Protein 6MJK (pdb70)

Solvent-accessible surface area: 9741 Å² total; per-residue (Å²): 145,69,100,12,61,82,159,135,40,125,47,134,107,73,34,156,67,6,80,96,20,90,100,8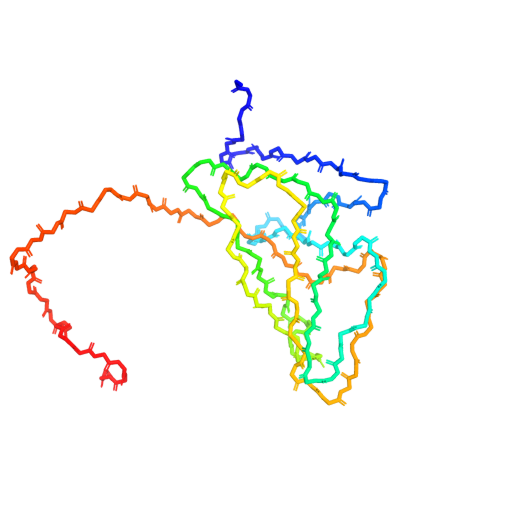2,65,142,178,23,79,1,50,13,0,6,0,0,68,107,44,85,0,61,34,156,24,135,21,109,0,103,0,6,0,10,2,17,2,4,116,29,34,38,0,93,5,4,46,72,88,31,32,38,130,171,57,115,6,57,22,7,95,8,104,14,78,17,113,90,121,26,44,0,27,0,42,0,61,2,76,11,110,146,95,27,78,5,52,112,30,59,109,3,0,46,0,25,43,48,136,63,82,140,97,144,159,120,165,76,162,86,145,124,173,83,190,162,48,114,29,38,220,80,72,160

B-factor: mean 20.75, std 13.19, range [7.39, 130.41]

CATH classification: 2.70.40.10

Foldseek 3Di:
DDADDPVGWDKDQQDPQADDFDAPDPPRQWTFAFASAKDKAAAQGKDKGWRSMFIQQGPQWWKFWFFDPVCCVPFVKGWPDGTGGNPDGDTDITMIGGNHNHMDIGHRGDRGTTIGTGGDDDDDDDDDDDDDADPCHPPDDPRD

Nearest PDB structures (foldseek):
  6mjk-assembly1_A  TM=1.007E+00  e=1.407E-27  Naegleria fowleri
  5vjy-assembly2_B  TM=9.980E-01  e=3.872E-24  Naegleria fowleri
  3ehw-assembly1_B  TM=9.938E-01  e=3.826E-19  Homo sapiens
  6ljj-assembly1_A  TM=9.956E-01  e=1.196E-18  Sus scrofa
  3f4f-assembly1_C  TM=9.929E-01  e=7.562E-18  Saccharomyces cerevisiae

Organism: Naegleria fowleri (NCBI:txid5763)

Radius of gyration: 18.37 Å; Cα contacts (8 Å, |Δi|>4): 321; chains: 1; bounding box: 54×31×48 Å

InterPro domains:
  IPR008181 Deoxyuridine triphosphate nucleotidohydrolase [PTHR11241] (6-144)
  IPR008181 Deoxyuridine triphosphate nucleotidohydrolase [TIGR00576] (7-143)
  IPR029054 dUTPase-like [PF00692] (17-143)
  IPR033704 dUTPase, trimeric [cd07557] (27-115)
  IPR036157 dUTPase-like superfamily [G3DSA:2.70.40.10] (1-147)
  IPR036157 dUTPase-like superfamily [SSF51283] (6-144)

Sequence (144 aa):
HHMMSTPQQLMRVKKLSEFAILPVRSSQFAAGFDLASAYDYVVPARGKCLVKTDLAVVAVPHGYYGRVAPRSSGLAVVKNFIDVGAGVVDSDYRGNLGVLLFNHGDDEDFKIARGDRIAQFVIEEQIALPDIVEVDDDLDEETERGAGGFGST

Secondary structure (DSSP, 8-state):
-----SS--EEEE-STT----EESSTT-SEEEEE-SS-EEE-TT-EEEEE--EEEEPPTTEEEEEE--HHHHHHH-EEEE--EE-TT--S--EEEEEE-SSS-EEE-TT-EEEEEEEEE---PPP---S-----SSTT--SS--

Structure (mmCIF, N/CA/C/O backbone):
data_6MJK
#
_entry.id   6MJK
#
_cell.length_a   74.230
_cell.length_b   74.230
_cell.length_c   74.230
_cell.angle_alpha   90.00
_cell.angle_beta   90.00
_cell.angle_gamma   90.00
#
_symmetry.space_group_name_H-M   'P 21 3'
#
loop_
_entity.id
_entity.type
_entity.pdbx_description
1 polymer 'dUTP pyrophosphatase'
2 non-polymer 'MAGNESIUM ION'
3 non-polymer "2'-DEOXYURIDINE"
4 non-polymer PYROPHOSPHATE
5 water water
#
loop_
_atom_site.group_PDB
_atom_site.id
_atom_site.type_symbol
_atom_site.label_atom_id
_atom_site.label_alt_id
_atom_site.label_comp_id
_atom_site.label_asym_id
_atom_site.label_entity_id
_atom_site.label_seq_id
_atom_site.pdbx_PDB_ins_code
_atom_site.Cartn_x
_atom_site.Cartn_y
_atom_site.Cartn_z
_atom_site.occupancy
_atom_site.B_iso_or_equiv
_atom_site.auth_seq_id
_atom_site.auth_comp_id
_atom_site.auth_asym_id
_atom_site.auth_atom_id
_atom_site.pdbx_PDB_model_num
ATOM 1 N N . HIS A 1 7 ? -19.273 18.503 11.150 1.00 43.65 -1 HIS A N 1
ATOM 2 C CA . HIS A 1 7 ? -20.027 19.746 11.279 1.00 42.40 -1 HIS A CA 1
ATOM 3 C C . HIS A 1 7 ? -19.554 20.798 10.274 1.00 39.97 -1 HIS A C 1
ATOM 4 O O . HIS A 1 7 ? -20.352 21.333 9.505 1.00 40.63 -1 HIS A O 1
ATOM 6 N N . HIS A 1 8 ? -18.255 21.097 10.287 1.00 36.98 0 HIS A N 1
ATOM 7 C CA . HIS A 1 8 ? -17.690 22.056 9.344 1.00 33.56 0 HIS A CA 1
ATOM 8 C C . HIS A 1 8 ? -17.711 21.465 7.939 1.00 29.32 0 HIS A C 1
ATOM 9 O O . HIS A 1 8 ? -17.072 20.439 7.682 1.00 30.77 0 HIS A O 1
ATOM 11 N N . MET A 1 9 ? -18.438 22.114 7.031 1.00 23.39 1 MET A N 1
ATOM 12 C CA A MET A 1 9 ? -18.632 21.631 5.669 0.53 21.05 1 MET A CA 1
ATOM 13 C CA B MET A 1 9 ? -18.596 21.622 5.671 0.47 21.97 1 MET A CA 1
ATOM 14 C C . MET A 1 9 ? -18.254 22.719 4.676 1.00 18.78 1 MET A C 1
ATOM 15 O O . MET A 1 9 ? -18.397 23.906 4.957 1.00 19.11 1 MET A O 1
ATOM 24 N N . SER A 1 10 ? -17.806 22.306 3.497 1.00 14.08 2 SER A N 1
ATOM 25 C CA . SER A 1 10 ? -17.551 23.264 2.428 1.00 12.67 2 SER A CA 1
ATOM 26 C C . SER A 1 10 ? -18.851 23.928 1.984 1.00 13.52 2 SER A C 1
ATOM 27 O O . SER A 1 10 ? -19.947 23.365 2.117 1.00 14.48 2 SER A O 1
ATOM 30 N N . THR A 1 11 ? -18.721 25.136 1.449 1.00 13.78 3 THR A N 1
ATOM 31 C CA . THR A 1 11 ? -19.822 25.911 0.894 1.00 13.78 3 THR A CA 1
ATOM 32 C C . THR A 1 11 ? -19.414 26.381 -0.489 1.00 13.89 3 THR A C 1
ATOM 33 O O . THR A 1 11 ? -18.254 26.235 -0.885 1.00 13.73 3 THR A O 1
ATOM 37 N N . PRO A 1 12 ? -20.344 26.972 -1.254 1.00 14.84 4 PRO A N 1
ATOM 38 C CA . PRO A 1 12 ? -19.954 27.563 -2.546 1.00 14.46 4 PRO A CA 1
ATOM 39 C C . PRO A 1 12 ? -18.935 28.679 -2.419 1.00 13.28 4 PRO A C 1
ATOM 40 O O . PRO A 1 12 ? -18.253 28.993 -3.404 1.00 14.38 4 PRO A O 1
ATOM 44 N N . GLN A 1 13 ? -18.811 29.294 -1.243 1.00 12.32 5 GLN A N 1
ATOM 45 C CA A GLN A 1 13 ? -17.879 30.393 -1.039 0.57 12.18 5 GLN A CA 1
ATOM 46 C CA B GLN A 1 13 ? -17.876 30.390 -1.052 0.43 12.24 5 GLN A CA 1
ATOM 47 C C . GLN A 1 13 ? -16.529 29.944 -0.506 1.00 11.75 5 GLN A C 1
ATOM 48 O O . GLN A 1 13 ? -15.547 30.670 -0.675 1.00 12.70 5 GLN A O 1
ATOM 59 N N . LEU A 1 14 ? -16.453 28.774 0.132 1.00 11.27 6 LEU A N 1
ATOM 60 C CA . LEU A 1 14 ? -15.216 28.365 0.801 1.00 10.92 6 LEU A CA 1
ATOM 61 C C . LEU A 1 14 ? -15.131 26.844 0.776 1.00 10.73 6 LEU A C 1
ATOM 62 O O . LEU A 1 14 ? -15.935 26.163 1.421 1.00 12.29 6 LEU A O 1
ATOM 67 N N . MET A 1 15 ? -14.153 26.312 0.045 1.00 10.59 7 MET A N 1
ATOM 68 C CA . MET A 1 15 ? -13.980 24.873 -0.121 1.00 10.91 7 MET A CA 1
ATOM 69 C C . MET A 1 15 ? -12.787 24.372 0.684 1.00 10.59 7 MET A C 1
ATOM 70 O O . MET A 1 15 ? -11.675 24.912 0.579 1.00 11.68 7 MET A O 1
ATOM 75 N N . ARG A 1 16 ? -13.025 23.321 1.468 1.00 11.07 8 ARG A N 1
ATOM 76 C CA . ARG A 1 16 ? -12.024 22.734 2.347 1.00 11.33 8 ARG A CA 1
ATOM 77 C C . ARG A 1 16 ? -11.179 21.720 1.586 1.00 10.90 8 ARG A C 1
ATOM 78 O O . ARG A 1 16 ? -11.714 20.869 0.862 1.00 10.81 8 ARG A O 1
ATOM 86 N N . VAL A 1 17 ? -9.861 21.808 1.769 1.00 10.97 9 VAL A N 1
ATOM 87 C CA . VAL A 1 17 ? -8.891 20.954 1.093 1.00 11.00 9 VAL A CA 1
ATOM 88 C C . VAL A 1 17 ? -7.869 20.492 2.116 1.00 11.31 9 VAL A C 1
ATOM 89 O O . VAL A 1 17 ? -7.386 21.289 2.929 1.00 13.37 9 VAL A O 1
ATOM 93 N N . LYS A 1 18 ? -7.523 19.208 2.064 1.00 11.15 10 LYS A N 1
ATOM 94 C CA . LYS A 1 18 ? -6.523 18.621 2.951 1.00 11.67 10 LYS A CA 1
ATOM 95 C C . LYS A 1 18 ? -5.345 18.116 2.128 1.00 12.09 10 LYS A C 1
ATOM 96 O O . LYS A 1 18 ? -5.533 17.409 1.132 1.00 13.35 10 LYS A O 1
ATOM 102 N N . LYS A 1 19 ? -4.136 18.478 2.535 1.00 12.44 11 LYS A N 1
ATOM 103 C CA . LYS A 1 19 ? -2.947 17.905 1.918 1.00 13.03 11 LYS A CA 1
ATOM 104 C C . LYS A 1 19 ? -2.669 16.549 2.547 1.00 14.74 11 LYS A C 1
ATOM 105 O O . LYS A 1 19 ? -2.564 16.439 3.773 1.00 15.31 11 LYS A O 1
ATOM 111 N N . LEU A 1 20 ? -2.526 15.523 1.707 1.00 14.39 12 LEU A N 1
ATOM 112 C CA . LEU A 1 20 ? -2.262 14.168 2.179 1.00 15.82 12 LEU A CA 1
ATOM 113 C C . LEU A 1 20 ? -0.776 13.862 2.305 1.00 17.50 12 LEU A C 1
ATOM 114 O O . LEU A 1 20 ? -0.419 12.827 2.879 1.00 20.11 12 LEU A O 1
ATOM 119 N N . SER A 1 21 ? 0.090 14.727 1.783 1.00 17.13 13 SER A N 1
ATOM 120 C CA . SER A 1 21 ? 1.530 14.532 1.870 1.00 18.09 13 SER A CA 1
ATOM 121 C C . SER A 1 21 ? 2.203 15.880 1.680 1.00 20.39 13 SER A C 1
ATOM 122 O O . SER A 1 21 ? 1.561 16.875 1.334 1.00 19.61 13 SER A O 1
ATOM 125 N N . GLU A 1 22 ? 3.521 15.890 1.894 1.00 23.27 14 GLU A N 1
ATOM 126 C CA . GLU A 1 22 ? 4.335 17.074 1.647 1.00 26.45 14 GLU A CA 1
ATOM 127 C C . GLU A 1 22 ? 4.441 17.424 0.168 1.00 25.75 14 GLU A C 1
ATOM 128 O O . GLU A 1 22 ? 4.931 18.509 -0.158 1.00 27.22 14 GLU A O 1
ATOM 134 N N . PHE A 1 23 ? 4.006 16.543 -0.729 1.00 23.51 15 PHE A N 1
ATOM 135 C CA . PHE A 1 23 ? 4.139 16.780 -2.159 1.00 22.78 15 PHE A CA 1
ATOM 136 C C . PHE A 1 23 ? 2.919 17.449 -2.772 1.00 21.65 15 PHE A C 1
ATOM 137 O O . PHE A 1 23 ? 2.985 17.881 -3.928 1.00 23.19 15 PHE A O 1
ATOM 145 N N . ALA A 1 24 ? 1.822 17.557 -2.030 1.00 19.39 16 ALA A N 1
ATOM 146 C CA . ALA A 1 24 ? 0.608 18.152 -2.567 1.00 18.19 16 ALA A CA 1
ATOM 147 C C . ALA A 1 24 ? 0.749 19.666 -2.679 1.00 18.59 16 ALA A C 1
ATOM 148 O O . ALA A 1 24 ? 1.386 20.316 -1.841 1.00 20.17 16 ALA A O 1
ATOM 150 N N . ILE A 1 25 ? 0.136 20.223 -3.720 1.00 16.44 17 ILE A N 1
ATOM 151 C CA . ILE A 1 25 ? 0.093 21.659 -3.969 1.00 16.50 17 ILE A CA 1
ATOM 152 C C . ILE A 1 25 ? -1.369 22.082 -3.954 1.00 14.47 17 ILE A C 1
ATOM 153 O O . ILE A 1 25 ? -2.205 21.462 -4.621 1.00 15.05 17 ILE A O 1
ATOM 158 N N . LEU A 1 26 ? -1.685 23.124 -3.191 1.00 13.75 18 LEU A N 1
ATOM 159 C CA . LEU A 1 26 ? -3.082 23.513 -3.061 1.00 14.12 18 LEU A CA 1
ATOM 160 C C . LEU A 1 26 ? -3.640 23.925 -4.422 1.00 13.58 18 LEU A C 1
ATOM 161 O O . LEU A 1 26 ? -2.933 24.554 -5.223 1.00 15.02 18 LEU A O 1
ATOM 166 N N . PRO A 1 27 ? -4.892 23.576 -4.725 1.00 13.73 19 PRO A N 1
ATOM 167 C CA . PRO A 1 27 ? -5.525 24.077 -5.952 1.00 14.05 19 PRO A CA 1
ATOM 168 C C . PRO A 1 27 ? -5.567 25.597 -5.932 1.00 14.69 19 PRO A C 1
ATOM 169 O O . PRO A 1 27 ? -5.766 26.214 -4.884 1.00 15.87 19 PRO A O 1
ATOM 173 N N . VAL A 1 28 ? -5.391 26.205 -7.103 1.00 15.12 20 VAL A N 1
ATOM 174 C CA . VAL A 1 28 ? -5.388 27.662 -7.193 1.00 15.73 20 VAL A CA 1
ATOM 175 C C . VAL A 1 28 ? -5.911 28.070 -8.559 1.00 14.37 20 VAL A C 1
ATOM 176 O O . VAL A 1 28 ? -5.603 27.436 -9.569 1.00 15.88 20 VAL A O 1
ATOM 180 N N . ARG A 1 29 ? -6.703 29.138 -8.593 1.00 16.57 21 ARG A N 1
ATOM 181 C CA . ARG A 1 29 ? -7.226 29.636 -9.857 1.00 18.19 21 ARG A CA 1
ATOM 182 C C . ARG A 1 29 ? -6.214 30.575 -10.497 1.00 20.00 21 ARG A C 1
ATOM 183 O O . ARG A 1 29 ? -5.638 31.429 -9.819 1.00 22.32 21 ARG A O 1
ATOM 191 N N . SER A 1 30 ? -5.985 30.395 -11.800 1.00 22.32 22 SER A N 1
ATOM 192 C CA . SER A 1 30 ? -4.923 31.106 -12.506 1.00 26.55 22 SER A CA 1
ATOM 193 C C . SER A 1 30 ? -5.331 32.493 -12.982 1.00 27.44 22 SER A C 1
ATOM 194 O O . SER A 1 30 ? -4.455 33.274 -13.379 1.00 30.45 22 SER A O 1
ATOM 197 N N . SER A 1 31 ? -6.623 32.812 -12.978 1.00 25.57 23 SER A N 1
ATOM 198 C CA . SER A 1 31 ? -7.088 34.155 -13.296 1.00 23.47 23 SER A CA 1
ATOM 199 C C . SER A 1 31 ? -8.266 34.503 -12.394 1.00 23.19 23 SER A C 1
ATOM 200 O O . SER A 1 31 ? -8.855 33.643 -11.736 1.00 22.43 23 SER A O 1
ATOM 203 N N . GLN A 1 32 ? -8.626 35.787 -12.393 1.00 23.20 24 GLN A N 1
ATOM 204 C CA . GLN A 1 32 ? -9.608 36.285 -11.434 1.00 24.55 24 GLN A CA 1
ATOM 205 C C . GLN A 1 32 ? -10.947 35.564 -11.561 1.00 23.02 24 GLN A C 1
ATOM 206 O O . GLN A 1 32 ? -11.575 35.223 -10.552 1.00 23.24 24 GLN A O 1
ATOM 212 N N . PHE A 1 33 ? -11.406 35.331 -12.788 1.00 20.35 25 PHE A N 1
ATOM 213 C CA . PHE A 1 33 ? -12.668 34.639 -13.020 1.00 19.63 25 PHE A CA 1
ATOM 214 C C . PHE A 1 33 ? -12.452 33.316 -13.746 1.00 18.22 25 PHE A C 1
ATOM 215 O O . PHE A 1 33 ? -13.293 32.885 -14.536 1.00 21.12 25 PHE A O 1
ATOM 223 N N . ALA A 1 34 ? -11.319 32.669 -13.487 1.00 17.39 26 ALA A N 1
ATOM 224 C CA . ALA A 1 34 ? -11.034 31.371 -14.080 1.00 16.09 26 ALA A CA 1
ATOM 225 C C . ALA A 1 34 ? -12.029 30.329 -13.591 1.00 14.88 26 ALA A C 1
ATOM 226 O O . ALA A 1 34 ? -12.319 30.240 -12.394 1.00 16.81 26 ALA A O 1
ATOM 228 N N . ALA A 1 35 ? -12.531 29.522 -14.532 1.00 12.08 27 ALA A N 1
ATOM 229 C CA . ALA A 1 35 ? -13.530 28.500 -14.219 1.00 11.86 27 ALA A CA 1
ATOM 230 C C . ALA A 1 35 ? -13.012 27.437 -13.271 1.00 12.46 27 ALA A C 1
ATOM 231 O O . ALA A 1 35 ? -13.802 26.833 -12.533 1.00 14.31 27 ALA A O 1
ATOM 233 N N . GLY A 1 36 ? -11.714 27.145 -13.318 1.00 13.36 28 GLY A N 1
ATOM 234 C CA . GLY A 1 36 ? -11.185 25.987 -12.641 1.00 14.83 28 GLY A CA 1
ATOM 235 C C . GLY A 1 36 ? -9.965 26.312 -11.804 1.00 13.30 28 GLY A C 1
ATOM 236 O O . GLY A 1 36 ? -9.272 27.316 -12.005 1.00 15.31 28 GLY A O 1
ATOM 237 N N . PHE A 1 37 ? -9.725 25.439 -10.842 1.00 10.71 29 PHE A N 1
ATOM 238 C CA . PHE A 1 37 ? -8.503 25.468 -10.050 1.00 11.11 29 PHE A CA 1
ATOM 239 C C . PHE A 1 37 ? -7.464 24.593 -10.730 1.00 11.58 29 PHE A C 1
ATOM 240 O O . PHE A 1 37 ? -7.756 23.459 -11.106 1.00 12.72 29 PHE A O 1
ATOM 248 N N . ASP A 1 38 ? -6.253 25.112 -10.882 1.00 11.72 30 ASP A N 1
ATOM 249 C CA . ASP A 1 38 ? -5.196 24.299 -11.463 1.00 11.82 30 ASP A CA 1
ATOM 250 C C . ASP A 1 38 ? -4.805 23.183 -10.502 1.00 11.04 30 ASP A C 1
ATOM 251 O O . ASP A 1 38 ? -4.689 23.401 -9.294 1.00 12.40 30 ASP A O 1
ATOM 256 N N . LEU A 1 39 ? -4.618 21.980 -11.049 1.00 10.95 31 LEU A N 1
ATOM 257 C CA . LEU A 1 39 ? -4.168 20.814 -10.299 1.00 11.46 31 LEU A CA 1
ATOM 258 C C . LEU A 1 39 ? -2.762 20.447 -10.743 1.00 11.73 31 LEU A C 1
ATOM 259 O O . LEU A 1 39 ? -2.492 20.337 -11.948 1.00 13.84 31 LEU A O 1
ATOM 264 N N . ALA A 1 40 ? -1.880 20.240 -9.772 1.00 11.97 32 ALA A N 1
ATOM 265 C CA . ALA A 1 40 ? -0.490 19.913 -10.033 1.00 12.74 32 ALA A CA 1
ATOM 266 C C . ALA A 1 40 ? -0.203 18.479 -9.618 1.00 13.03 32 ALA A C 1
ATOM 267 O O . ALA A 1 40 ? -0.763 17.972 -8.641 1.00 14.50 32 ALA A O 1
ATOM 269 N N . SER A 1 41 ? 0.674 17.824 -10.377 1.00 12.40 33 SER A N 1
ATOM 270 C CA . SER A 1 41 ? 1.068 16.458 -10.048 1.00 12.87 33 SER A CA 1
ATOM 271 C C . SER A 1 41 ? 1.939 16.426 -8.796 1.00 13.90 33 SER A C 1
ATOM 272 O O . SER A 1 41 ? 2.843 17.250 -8.621 1.00 14.92 33 SER A O 1
ATOM 275 N N . ALA A 1 42 ? 1.679 15.445 -7.931 1.00 14.55 34 ALA A N 1
ATOM 276 C CA . ALA A 1 42 ? 2.514 15.239 -6.756 1.00 15.34 34 ALA A CA 1
ATOM 277 C C . ALA A 1 42 ? 3.749 14.388 -7.036 1.00 16.07 34 ALA A C 1
ATOM 278 O O . ALA A 1 42 ? 4.592 14.263 -6.143 1.00 17.30 34 ALA A O 1
ATOM 280 N N . TYR A 1 43 ? 3.879 13.806 -8.233 1.00 15.60 35 TYR A N 1
ATOM 281 C CA . TYR A 1 43 ? 4.965 12.883 -8.547 1.00 16.86 35 TYR A CA 1
ATOM 282 C C . TYR A 1 43 ? 5.380 13.056 -10.003 1.00 15.97 35 TYR A C 1
ATOM 283 O O . TYR A 1 43 ? 4.729 13.763 -10.778 1.00 16.41 35 TYR A O 1
ATOM 292 N N . ASP A 1 44 ? 6.493 12.417 -10.360 1.00 17.37 36 ASP A N 1
ATOM 293 C CA . ASP A 1 44 ? 6.906 12.307 -11.750 1.00 18.28 36 ASP A CA 1
ATOM 294 C C . ASP A 1 44 ? 6.169 11.145 -12.401 1.00 18.53 36 ASP A C 1
ATOM 295 O O . ASP A 1 44 ? 6.030 10.074 -11.804 1.00 19.62 36 ASP A O 1
ATOM 300 N N . TYR A 1 45 ? 5.725 11.344 -13.645 1.00 16.83 37 TYR A N 1
ATOM 301 C CA . TYR A 1 45 ? 5.049 10.297 -14.400 1.00 16.77 37 TYR A CA 1
ATOM 302 C C . TYR A 1 45 ? 5.436 10.387 -15.870 1.00 17.74 37 TYR A C 1
ATOM 303 O O . TYR A 1 45 ? 5.908 11.419 -16.353 1.00 18.91 37 TYR A O 1
ATOM 312 N N . VAL A 1 46 ? 5.208 9.289 -16.583 1.00 17.40 38 VAL A N 1
ATOM 313 C CA . VAL A 1 46 ? 5.229 9.270 -18.040 1.00 18.37 38 VAL A CA 1
ATOM 314 C C . VAL A 1 46 ? 3.862 8.804 -18.514 1.00 18.23 38 VAL A C 1
ATOM 315 O O . VAL A 1 46 ? 3.392 7.737 -18.103 1.00 20.28 38 VAL A O 1
ATOM 319 N N . VAL A 1 47 ? 3.219 9.597 -19.365 1.00 16.01 39 VAL A N 1
ATOM 320 C CA . VAL A 1 47 ? 1.980 9.178 -20.013 1.00 15.78 39 VAL A CA 1
ATOM 321 C C . VAL A 1 47 ? 2.363 8.606 -21.374 1.00 16.02 39 VAL A C 1
ATOM 322 O O . VAL A 1 47 ? 2.770 9.376 -22.266 1.00 16.67 39 VAL A O 1
ATOM 326 N N . PRO A 1 48 ? 2.293 7.289 -21.571 1.00 16.58 40 PRO A N 1
ATOM 327 C CA . PRO A 1 48 ? 2.787 6.705 -22.821 1.00 17.76 40 PRO A CA 1
ATOM 328 C C . PRO A 1 48 ? 2.002 7.193 -24.031 1.00 17.42 40 PRO A C 1
ATOM 329 O O . PRO A 1 48 ? 0.812 7.514 -23.943 1.00 15.81 40 PRO A O 1
ATOM 3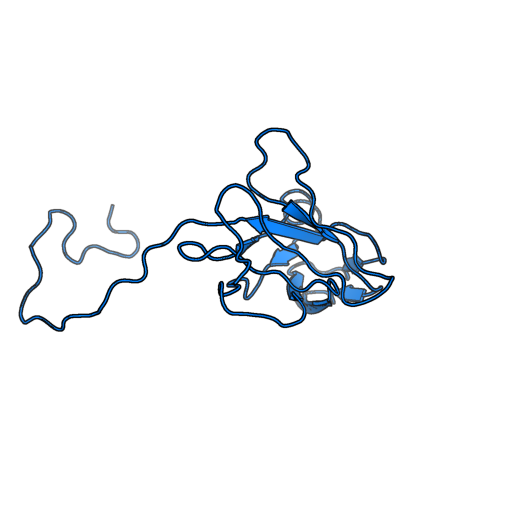33 N N . ALA A 1 49 ? 2.696 7.256 -25.167 1.00 17.95 41 ALA A N 1
ATOM 334 C CA . ALA A 1 49 ? 2.038 7.526 -26.437 1.00 17.83 41 ALA A CA 1
ATOM 335 C C . ALA A 1 49 ? 0.880 6.557 -26.633 1.00 17.74 41 ALA A C 1
ATOM 336 O O . ALA A 1 49 ? 1.016 5.355 -26.395 1.00 19.05 41 ALA A O 1
ATOM 338 N N . ARG A 1 50 ? -0.273 7.096 -27.036 1.00 17.89 42 ARG A N 1
ATOM 339 C CA . ARG A 1 50 ? -1.500 6.323 -27.248 1.00 20.03 42 ARG A CA 1
ATOM 340 C C . ARG A 1 50 ? -1.963 5.605 -25.986 1.00 19.13 42 ARG A C 1
ATOM 341 O O . ARG A 1 50 ? -2.720 4.633 -26.061 1.00 20.74 42 ARG A O 1
ATOM 349 N N . GLY A 1 51 ? -1.528 6.079 -24.826 1.00 16.41 43 GLY A N 1
ATOM 350 C CA . GLY A 1 51 ? -1.814 5.415 -23.570 1.00 14.51 43 GLY A CA 1
ATOM 351 C C . GLY A 1 51 ? -2.421 6.327 -22.525 1.00 14.78 43 GLY A C 1
ATOM 352 O O . GLY A 1 51 ? -2.959 7.395 -22.842 1.00 15.47 43 GLY A O 1
ATOM 353 N N . LYS A 1 52 ? -2.330 5.909 -21.264 1.00 15.76 44 LYS A N 1
ATOM 354 C CA . LYS A 1 52 ? -2.996 6.609 -20.179 1.00 15.00 44 LYS A CA 1
ATOM 355 C C . LYS A 1 52 ? -2.168 6.491 -18.910 1.00 14.46 44 LYS A C 1
ATOM 356 O O . LYS A 1 52 ? -1.289 5.627 -18.792 1.00 15.82 44 LYS A O 1
ATOM 362 N N . CYS A 1 53 ? -2.462 7.375 -17.957 1.00 14.28 45 CYS A N 1
ATOM 363 C CA . CYS A 1 53 ? -1.755 7.367 -16.682 1.00 14.20 45 CYS A CA 1
ATOM 364 C C . CYS A 1 53 ? -2.618 8.056 -15.634 1.00 13.48 45 CYS A C 1
ATOM 365 O O . CYS A 1 53 ? -3.155 9.137 -15.887 1.00 13.46 45 CYS A O 1
ATOM 368 N N . LEU A 1 54 ? -2.747 7.427 -14.466 1.00 13.42 46 LEU A N 1
ATOM 369 C CA . LEU A 1 54 ? -3.437 8.024 -13.330 1.00 14.22 46 LEU A CA 1
ATOM 370 C C . LEU A 1 54 ? -2.438 8.821 -12.498 1.00 14.06 46 LEU A C 1
ATOM 371 O O . LEU A 1 54 ? -1.475 8.259 -11.964 1.00 16.70 46 LEU A O 1
ATOM 376 N N . VAL A 1 55 ? -2.680 10.122 -12.380 1.00 12.76 47 VAL A N 1
ATOM 377 C CA . VAL A 1 55 ? -1.771 11.055 -11.726 1.00 12.58 47 VAL A CA 1
ATOM 378 C C . VAL A 1 55 ? -2.357 11.409 -10.364 1.00 12.65 47 VAL A C 1
ATOM 379 O O . VAL A 1 55 ? -3.484 11.907 -10.278 1.00 14.30 47 VAL A O 1
ATOM 383 N N . LYS A 1 56 ? -1.597 11.181 -9.295 1.00 12.65 48 LYS A N 1
ATOM 384 C CA . LYS A 1 56 ? -2.039 11.557 -7.954 1.00 13.67 48 LYS A CA 1
ATOM 385 C C . LYS A 1 56 ? -1.720 13.019 -7.675 1.00 12.70 48 LYS A C 1
ATOM 386 O O . LYS A 1 56 ? -0.611 13.492 -7.962 1.00 13.80 48 LYS A O 1
ATOM 392 N N . THR A 1 57 ? -2.684 13.730 -7.079 1.00 12.16 49 THR A N 1
ATOM 393 C CA . THR A 1 57 ? -2.420 15.072 -6.567 1.00 12.00 49 THR A CA 1
ATOM 394 C C . THR A 1 57 ? -2.024 15.070 -5.099 1.00 12.55 49 THR A C 1
ATOM 395 O O . THR A 1 57 ? -1.488 16.074 -4.619 1.00 13.45 49 THR A O 1
ATOM 399 N N . ASP A 1 58 ? -2.314 13.991 -4.368 1.00 12.85 50 ASP A N 1
ATOM 400 C CA . ASP A 1 58 ? -2.122 13.935 -2.916 1.00 13.12 50 ASP A CA 1
ATOM 401 C C . ASP A 1 58 ? -2.970 14.979 -2.187 1.00 12.81 50 ASP A C 1
ATOM 402 O O . ASP A 1 58 ? -2.618 15.426 -1.094 1.00 14.02 50 ASP A O 1
ATOM 407 N N . LEU A 1 59 ? -4.097 15.370 -2.785 1.00 12.44 51 LEU A N 1
ATOM 408 C CA . LEU A 1 59 ? -5.081 16.229 -2.144 1.00 12.13 51 LEU A CA 1
ATOM 409 C C . LEU A 1 59 ? -6.333 15.418 -1.866 1.00 11.92 51 LEU A C 1
ATOM 410 O O . LEU A 1 59 ? -6.714 14.564 -2.669 1.00 13.45 51 LEU A O 1
ATOM 415 N N . ALA A 1 60 ? -6.971 15.691 -0.732 1.00 12.22 52 ALA A N 1
ATOM 416 C CA . ALA A 1 60 ? -8.366 15.329 -0.524 1.00 11.12 52 ALA A CA 1
ATOM 417 C C . ALA A 1 60 ? -9.178 16.616 -0.501 1.00 10.85 52 ALA A C 1
ATOM 418 O O . ALA A 1 60 ? -8.740 17.627 0.060 1.00 11.85 52 ALA A O 1
ATOM 420 N N . VAL A 1 61 ? -10.328 16.606 -1.164 1.00 12.05 53 VAL A N 1
ATOM 421 C CA A VAL A 1 61 ? -11.159 17.793 -1.294 0.62 12.19 53 VAL A CA 1
ATOM 422 C CA B VAL A 1 61 ? -11.160 17.795 -1.299 0.38 12.31 53 VAL A CA 1
ATOM 423 C C . VAL A 1 61 ? -12.571 17.449 -0.850 1.00 12.23 53 VAL A C 1
ATOM 424 O O . VAL A 1 61 ? -13.054 16.337 -1.089 1.00 15.33 53 VAL A O 1
ATOM 431 N N . ALA A 1 62 ? -13.231 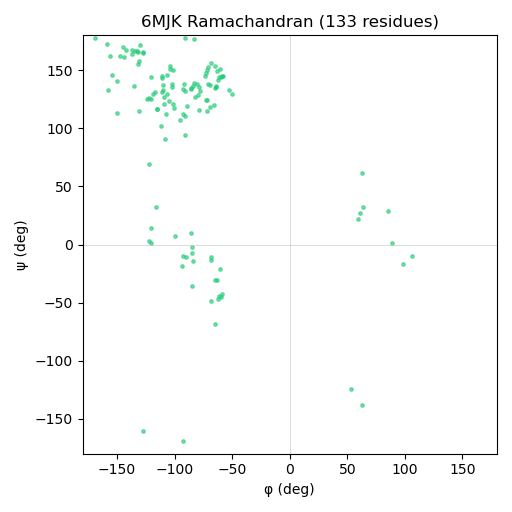18.401 -0.198 1.00 10.67 54 ALA A N 1
ATOM 432 C CA . ALA A 1 62 ? -14.654 18.286 0.117 1.00 10.07 54 ALA A CA 1
ATOM 433 C C . ALA A 1 62 ? -15.381 19.266 -0.801 1.00 10.27 54 ALA A C 1
ATOM 434 O O . ALA A 1 62 ? -15.536 20.447 -0.483 1.00 11.49 54 ALA A O 1
ATOM 436 N N . VAL A 1 63 ? -15.783 18.783 -1.971 1.00 9.87 55 VAL A N 1
ATOM 437 C CA . VAL A 1 63 ? -16.566 19.658 -2.850 1.00 9.52 55 VAL A CA 1
ATOM 438 C C . VAL A 1 63 ? -17.886 19.985 -2.162 1.00 10.41 55 VAL A C 1
ATOM 439 O O . VAL A 1 63 ? -18.502 19.085 -1.556 1.00 11.44 55 VAL A O 1
ATOM 443 N N . PRO A 1 64 ? -18.359 21.235 -2.179 1.00 10.35 56 PRO A N 1
ATOM 444 C CA . PRO A 1 64 ? -19.610 21.548 -1.472 1.00 10.21 56 PRO A CA 1
ATOM 445 C C . PRO A 1 64 ? -20.805 20.778 -2.024 1.00 10.98 56 PRO A C 1
ATOM 446 O O . PRO A 1 64 ? -20.926 20.545 -3.231 1.00 10.65 56 PRO A O 1
ATOM 450 N N . HIS A 1 65 ? -21.706 20.402 -1.119 1.00 11.72 57 HIS A N 1
ATOM 451 C CA . HIS A 1 65 ? -22.939 19.754 -1.528 1.00 12.43 57 HIS A CA 1
ATOM 452 C C . HIS A 1 65 ? -23.705 20.664 -2.476 1.00 13.58 57 HIS A C 1
ATOM 453 O O . HIS A 1 65 ? -23.694 21.893 -2.337 1.00 14.81 57 HIS A O 1
ATOM 460 N N . GLY A 1 66 ? -24.382 20.043 -3.443 1.00 13.45 58 GLY A N 1
ATOM 461 C CA . GLY A 1 66 ? -25.027 20.754 -4.525 1.00 13.66 58 GLY A CA 1
ATOM 462 C C . GLY A 1 66 ? -24.127 20.981 -5.715 1.00 11.45 58 GLY A C 1
ATOM 463 O O . GLY A 1 66 ? -24.562 21.603 -6.697 1.00 10.67 58 GLY A O 1
ATOM 464 N N . TYR A 1 67 ? -22.893 20.490 -5.656 1.00 10.31 59 TYR A N 1
ATOM 465 C CA . TYR A 1 67 ? -21.903 20.609 -6.717 1.00 9.84 59 TYR A CA 1
ATOM 466 C C . TYR A 1 67 ? -21.198 19.269 -6.855 1.00 8.84 59 TYR A C 1
ATOM 467 O O . TYR A 1 67 ? -21.342 18.372 -6.018 1.00 10.37 59 TYR A O 1
ATOM 476 N N . TYR A 1 68 ? -20.445 19.122 -7.938 1.00 9.02 60 TYR A N 1
ATOM 477 C CA . TYR A 1 68 ? -19.398 18.112 -7.992 1.00 8.76 60 TYR A CA 1
ATOM 478 C C . TYR A 1 68 ? -18.157 18.766 -8.569 1.00 8.42 60 TYR A C 1
ATOM 479 O O . TYR A 1 68 ? -18.212 19.879 -9.091 1.00 9.15 60 TYR A O 1
ATOM 488 N N . GLY A 1 69 ? -17.017 18.085 -8.447 1.00 8.11 61 GLY A N 1
ATOM 489 C CA . GLY A 1 69 ? -15.784 18.575 -9.015 1.00 8.67 61 GLY A CA 1
ATOM 490 C C . GLY A 1 69 ? -15.490 17.841 -10.304 1.00 8.39 61 GLY A C 1
ATOM 491 O O . GLY A 1 69 ? -15.391 16.619 -10.315 1.00 9.10 61 GLY A O 1
ATOM 492 N N . ARG A 1 70 ? -15.376 18.590 -11.398 1.00 7.49 62 ARG A N 1
ATOM 493 C CA . ARG A 1 70 ? -15.032 17.986 -12.682 1.00 7.91 62 ARG A CA 1
ATOM 494 C C . ARG A 1 70 ? -13.550 18.211 -12.950 1.00 9.05 62 ARG A C 1
ATOM 495 O O . ARG A 1 70 ? -13.107 19.359 -13.060 1.00 9.19 62 ARG A O 1
ATOM 503 N N . VAL A 1 71 ? -12.782 17.123 -13.039 1.00 8.85 63 VAL A N 1
ATOM 504 C CA . VAL A 1 71 ? -11.416 17.231 -13.544 1.00 9.16 63 VAL A CA 1
ATOM 505 C C . VAL A 1 71 ? -11.516 17.476 -15.044 1.00 10.66 63 VAL A C 1
ATOM 506 O O . VAL A 1 71 ? -12.151 16.697 -15.764 1.00 10.27 63 VAL A O 1
ATOM 510 N N . ALA A 1 72 ? -10.912 18.559 -15.518 1.00 9.52 64 ALA A N 1
ATOM 511 C CA . ALA A 1 72 ? -11.071 19.003 -16.893 1.00 9.26 64 ALA A CA 1
ATOM 512 C C . ALA A 1 72 ? -9.715 19.298 -17.515 1.00 9.44 64 ALA A C 1
ATOM 513 O O . ALA A 1 72 ? -8.751 19.600 -16.802 1.00 9.68 64 ALA A O 1
ATOM 515 N N . PRO A 1 73 ? -9.605 19.225 -18.849 1.00 9.56 65 PRO A N 1
ATOM 516 C CA . PRO A 1 73 ? -8.294 19.418 -19.492 1.00 10.19 65 PRO A CA 1
ATOM 517 C C . PRO A 1 73 ? -7.828 20.863 -19.471 1.00 11.72 65 PRO A C 1
ATOM 518 O O . PRO A 1 73 ? -8.623 21.805 -19.556 1.00 13.56 65 PRO A O 1
ATOM 522 N N . ARG A 1 74 ? -6.511 21.029 -19.388 1.00 12.83 66 ARG A N 1
ATOM 523 C CA . ARG A 1 74 ? -5.901 22.311 -19.705 1.00 15.32 66 ARG A CA 1
ATOM 524 C C . ARG A 1 74 ? -5.780 22.433 -21.218 1.00 14.79 66 ARG A C 1
ATOM 525 O O . ARG A 1 74 ? -5.393 21.482 -21.901 1.00 15.26 66 ARG A O 1
ATOM 533 N N . SER A 1 75 ? -6.09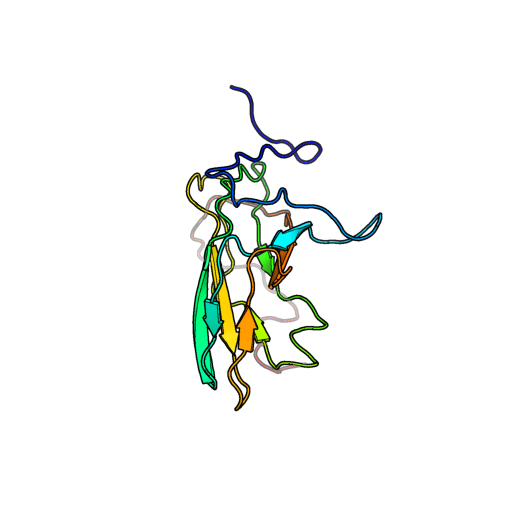3 23.619 -21.736 1.00 14.34 67 SER A N 1
ATOM 534 C CA A SER A 1 75 ? -6.180 23.782 -23.186 0.52 15.24 67 SER A CA 1
ATOM 535 C CA B SER A 1 75 ? -6.181 23.789 -23.183 0.48 15.28 67 SER A CA 1
ATOM 536 C C . SER A 1 75 ? -4.811 23.713 -23.848 1.00 14.89 67 SER A C 1
ATOM 537 O O . SER A 1 75 ? -4.683 23.174 -24.954 1.00 15.30 67 SER A O 1
ATOM 542 N N . GLY A 1 76 ? -3.773 24.251 -23.199 1.00 15.23 68 GLY A N 1
ATOM 543 C CA . GLY A 1 76 ? -2.449 24.209 -23.802 1.00 16.29 68 GLY A CA 1
ATOM 544 C C . GLY A 1 76 ? -1.953 22.791 -24.006 1.00 16.56 68 GLY A C 1
ATOM 545 O O . GLY A 1 76 ? -1.466 22.439 -25.084 1.00 17.40 68 GLY A O 1
ATOM 546 N N . LEU A 1 77 ? -2.079 21.951 -22.974 1.00 15.41 69 LEU A N 1
ATOM 547 C CA . LEU A 1 77 ? -1.632 20.568 -23.115 1.00 15.78 69 LEU A CA 1
ATOM 548 C C . LEU A 1 77 ? -2.456 19.812 -24.148 1.00 14.88 69 LEU A C 1
ATOM 549 O O . LEU A 1 77 ? -1.944 18.897 -24.804 1.00 15.89 69 LEU A O 1
ATOM 554 N N . ALA A 1 78 ? -3.729 20.174 -24.313 1.00 13.35 70 ALA A N 1
ATOM 555 C CA . ALA A 1 78 ? -4.550 19.507 -25.316 1.00 13.44 70 ALA A CA 1
ATOM 556 C C . ALA A 1 78 ? -4.087 19.855 -26.730 1.00 15.02 70 ALA A C 1
ATOM 557 O O . ALA A 1 78 ? -3.884 18.961 -27.562 1.00 15.84 70 ALA A O 1
ATOM 559 N N . VAL A 1 79 ? -3.891 21.146 -27.019 1.00 16.91 71 VAL A N 1
ATOM 560 C CA A VAL A 1 79 ? -3.530 21.562 -28.375 0.57 19.64 71 VAL A CA 1
ATOM 561 C CA B VAL A 1 79 ? -3.534 21.548 -28.379 0.43 19.34 71 VAL A CA 1
ATOM 562 C C . VAL A 1 79 ? -2.091 21.175 -28.706 1.00 20.36 71 VAL A C 1
ATOM 563 O O . VAL A 1 79 ? -1.790 20.744 -29.825 1.00 22.12 71 VAL A O 1
ATOM 570 N N . LYS A 1 80 ? -1.175 21.337 -27.750 1.00 19.75 72 LYS A N 1
ATOM 571 C CA . LYS A 1 80 ? 0.236 21.121 -28.049 1.00 21.14 72 LYS A CA 1
ATOM 572 C C . LYS A 1 80 ? 0.627 19.656 -27.932 1.00 20.97 72 LYS A C 1
ATOM 573 O O . LYS A 1 80 ? 1.469 19.172 -28.703 1.00 23.15 72 LYS A O 1
ATOM 579 N N . ASN A 1 81 ? 0.040 18.940 -26.972 1.00 19.65 73 ASN A N 1
ATOM 580 C CA . ASN A 1 81 ? 0.510 17.609 -26.616 1.00 19.91 73 ASN A CA 1
ATOM 581 C C . ASN A 1 81 ? -0.538 16.517 -26.783 1.00 19.14 73 ASN A C 1
ATOM 582 O O . ASN A 1 81 ? -0.244 15.353 -26.476 1.00 19.91 73 ASN A O 1
ATOM 587 N N . PHE A 1 82 ? -1.742 16.851 -27.255 1.00 16.68 74 PHE A N 1
ATOM 588 C CA . PHE A 1 82 ? -2.784 15.852 -27.519 1.00 16.37 74 PHE A CA 1
ATOM 589 C C . PHE A 1 82 ? -3.230 15.149 -26.232 1.00 15.98 74 PHE A C 1
ATOM 590 O O . PHE A 1 82 ? -3.584 13.968 -26.249 1.00 15.94 74 PHE A O 1
ATOM 598 N N . ILE A 1 83 ? -3.202 15.868 -25.105 1.00 14.66 75 ILE A N 1
ATOM 599 C CA . ILE A 1 83 ? -3.570 15.322 -23.801 1.00 14.48 75 ILE A CA 1
ATOM 600 C C . ILE A 1 83 ? -5.046 15.586 -23.545 1.00 13.71 75 ILE A C 1
ATOM 601 O O . ILE A 1 83 ? -5.544 16.703 -23.749 1.00 13.88 75 ILE A O 1
ATOM 606 N N . ASP A 1 84 ? -5.747 14.558 -23.083 1.00 12.95 76 ASP A N 1
ATOM 607 C CA . ASP A 1 84 ? -7.127 14.688 -22.658 1.00 13.07 76 ASP A CA 1
ATOM 608 C C . ASP A 1 84 ? -7.261 14.123 -21.252 1.00 12.65 76 ASP A C 1
ATOM 609 O O . ASP A 1 84 ? -6.368 13.440 -20.746 1.00 14.19 76 ASP A O 1
ATOM 614 N N . VAL A 1 85 ? -8.382 14.441 -20.617 1.00 11.43 77 VAL A N 1
ATOM 615 C CA . VAL A 1 85 ? -8.698 13.977 -19.275 1.00 10.59 77 VAL A CA 1
ATOM 616 C C . VAL A 1 85 ? -9.827 12.958 -19.369 1.00 11.31 77 VAL A C 1
ATOM 617 O O . VAL A 1 85 ? -10.913 13.260 -19.884 1.00 13.63 77 VAL A O 1
ATOM 621 N N . GLY A 1 86 ? -9.559 11.741 -18.900 1.00 11.13 78 GLY A N 1
ATOM 622 C CA . GLY A 1 86 ? -10.585 10.729 -18.775 1.00 10.74 78 GLY A CA 1
ATOM 623 C C . GLY A 1 86 ? -11.233 10.779 -17.403 1.00 9.76 78 GLY A C 1
ATOM 624 O O . GLY A 1 86 ? -10.852 11.565 -16.538 1.00 11.71 78 GLY A O 1
ATOM 625 N N . ALA A 1 87 ? -12.224 9.906 -17.205 1.00 10.55 79 ALA A N 1
ATOM 626 C CA . ALA A 1 87 ? -12.935 9.848 -15.931 1.00 10.61 79 ALA A CA 1
ATOM 627 C C . ALA A 1 87 ? -13.430 11.257 -15.595 1.00 10.98 79 ALA A C 1
ATOM 628 O O . ALA A 1 87 ? -14.111 11.871 -16.428 1.00 12.09 79 ALA A O 1
ATOM 630 N N . GLY A 1 88 ? -13.083 11.794 -14.418 1.00 10.67 80 GLY A N 1
ATOM 631 C CA . GLY A 1 88 ? -13.233 13.213 -14.154 1.00 10.18 80 GLY A CA 1
ATOM 632 C C . GLY A 1 88 ? -14.365 13.615 -13.227 1.00 9.05 80 GLY A C 1
ATOM 633 O O . GLY A 1 88 ? -14.422 14.782 -12.830 1.00 10.40 80 GLY A O 1
ATOM 634 N N . VAL A 1 89 ? -15.266 12.711 -12.862 1.00 9.68 81 VAL A N 1
ATOM 635 C CA . VAL A 1 89 ? -16.386 13.052 -11.987 1.00 9.67 81 VAL A CA 1
ATOM 636 C C . VAL A 1 89 ? -15.953 12.798 -10.544 1.00 9.29 81 VAL A C 1
ATOM 637 O O . VAL A 1 89 ? -15.811 11.647 -10.126 1.00 11.44 81 VAL A O 1
ATOM 641 N N . VAL A 1 90 ? -15.781 13.866 -9.764 1.00 9.50 82 VAL A N 1
ATOM 642 C CA . VAL A 1 90 ? -15.414 13.755 -8.352 1.00 10.00 82 VAL A CA 1
ATOM 643 C C . VAL A 1 90 ? -16.627 14.107 -7.499 1.00 9.69 82 VAL A C 1
ATOM 644 O O . VAL A 1 90 ? -17.079 15.260 -7.470 1.00 10.45 82 VAL A O 1
ATOM 648 N N . ASP A 1 91 ? -17.160 13.107 -6.806 1.00 10.17 83 ASP A N 1
ATOM 649 C CA . ASP A 1 91 ? -18.372 13.290 -6.024 1.00 10.01 83 ASP A CA 1
ATOM 650 C C . ASP A 1 91 ? -18.100 14.121 -4.775 1.00 10.00 83 ASP A C 1
ATOM 651 O O . ASP A 1 91 ? -17.001 14.095 -4.205 1.00 10.74 83 ASP A O 1
ATOM 656 N N . SER A 1 92 ? -19.126 14.862 -4.340 1.00 10.32 84 SER A N 1
ATOM 657 C CA . SER A 1 92 ? -18.969 15.734 -3.177 1.00 11.19 84 SER A CA 1
ATOM 658 C C . SER A 1 92 ? -18.783 14.959 -1.876 1.00 11.84 84 SER A C 1
ATOM 659 O O . SER A 1 92 ? -18.380 15.563 -0.874 1.00 14.14 84 SER A O 1
ATOM 662 N N . ASP A 1 93 ? -19.044 13.649 -1.867 1.00 10.23 85 ASP A N 1
ATOM 663 C CA . ASP A 1 93 ? -18.786 12.811 -0.703 1.00 11.27 85 ASP A CA 1
ATOM 664 C C . ASP A 1 93 ? -17.480 12.022 -0.811 1.00 11.82 85 ASP A C 1
ATOM 665 O O . ASP A 1 93 ? -17.194 11.191 0.058 1.00 13.73 85 ASP A O 1
ATOM 670 N N . TYR A 1 94 ? -16.666 12.279 -1.837 1.00 11.41 86 TYR A N 1
ATOM 671 C CA . TYR A 1 94 ? -15.390 11.584 -1.956 1.00 12.12 86 TYR A CA 1
ATOM 672 C C . TYR A 1 94 ? -14.352 12.208 -1.035 1.00 12.34 86 TYR A C 1
ATOM 673 O O . TYR A 1 94 ? -14.118 13.423 -1.071 1.00 12.70 86 TYR A O 1
ATOM 682 N N . ARG A 1 95 ? -13.703 11.367 -0.234 1.00 13.08 87 ARG A N 1
ATOM 683 C CA . ARG A 1 95 ? -12.715 11.830 0.729 1.00 14.34 87 ARG A CA 1
ATOM 684 C C . ARG A 1 95 ? -11.342 11.212 0.497 1.00 14.36 87 ARG A C 1
ATOM 685 O O . ARG A 1 95 ? -10.469 11.318 1.365 1.00 16.53 87 ARG A O 1
ATOM 693 N N . GLY A 1 96 ? -11.116 10.598 -0.666 1.00 14.18 88 GLY A N 1
ATOM 694 C CA . GLY A 1 96 ? -9.833 10.013 -0.993 1.00 13.65 88 GLY A CA 1
ATOM 695 C C . GLY A 1 96 ? -8.911 10.959 -1.748 1.00 13.54 88 GLY A C 1
ATOM 696 O O . GLY A 1 96 ? -9.143 12.165 -1.862 1.00 14.05 88 GLY A O 1
ATOM 697 N N . ASN A 1 97 ? -7.832 10.379 -2.263 1.00 13.37 89 ASN A N 1
ATOM 698 C CA . ASN A 1 97 ? -6.822 11.120 -3.007 1.00 13.38 89 ASN A CA 1
ATOM 699 C C . ASN A 1 97 ? -7.394 11.503 -4.370 1.00 12.55 89 ASN A C 1
ATOM 700 O O . ASN A 1 97 ? -7.857 10.638 -5.121 1.00 14.67 89 ASN A O 1
ATOM 705 N N . LEU A 1 98 ? -7.384 12.797 -4.681 1.00 11.78 90 LEU A N 1
ATOM 706 C CA . LEU A 1 98 ? -7.905 13.289 -5.954 1.00 11.50 90 LEU A CA 1
ATOM 707 C C . LEU A 1 98 ? -6.955 12.887 -7.082 1.00 12.35 90 LEU A C 1
ATOM 708 O O . LEU A 1 98 ? -5.810 13.350 -7.144 1.00 12.38 90 LEU A O 1
ATOM 713 N N . GLY A 1 99 ? -7.429 12.034 -7.987 1.00 11.88 91 GLY A N 1
ATOM 714 C CA . GLY A 1 99 ? -6.621 11.530 -9.082 1.00 12.64 91 GLY A CA 1
ATOM 715 C C . GLY A 1 99 ? -7.037 12.158 -10.399 1.00 12.05 91 GLY A C 1
ATOM 716 O O . GLY A 1 99 ? -8.217 12.445 -10.618 1.00 13.47 91 GLY A O 1
ATOM 717 N N . VAL A 1 100 ? -6.060 12.360 -11.277 1.00 11.52 92 VAL A N 1
ATOM 718 C CA . VAL A 1 100 ? -6.283 12.888 -12.620 1.00 10.61 92 VAL A CA 1
ATOM 719 C C . VAL A 1 100 ? -5.906 11.798 -13.613 1.00 10.82 92 VAL A C 1
ATOM 720 O O . VAL A 1 100 ? -4.743 11.383 -13.665 1.00 12.69 92 VAL A O 1
ATOM 724 N N . LEU A 1 101 ? -6.880 11.327 -14.390 1.00 10.36 93 LEU A N 1
ATOM 725 C CA . LEU A 1 101 ? -6.621 10.307 -15.404 1.00 11.35 93 LEU A CA 1
ATOM 726 C C . LEU A 1 101 ? -6.336 10.998 -16.733 1.00 11.21 93 LEU A C 1
ATOM 727 O O . LEU A 1 101 ? -7.222 11.627 -17.323 1.00 12.19 93 LEU A O 1
ATOM 732 N N . LEU A 1 102 ? -5.099 10.891 -17.204 1.00 11.99 94 LEU A N 1
ATOM 733 C CA . LEU A 1 102 ? -4.709 11.523 -18.455 1.00 12.55 94 LEU A CA 1
ATOM 734 C C . LEU A 1 102 ? -4.654 10.502 -19.579 1.00 13.09 94 LEU A C 1
ATOM 735 O O . LEU A 1 102 ? -4.165 9.380 -19.400 1.00 13.89 94 LEU A O 1
ATOM 740 N N . PHE A 1 103 ? -5.160 10.908 -20.736 1.00 13.09 95 PHE A N 1
ATOM 741 C CA . PHE A 1 103 ? -5.051 10.147 -21.971 1.00 14.25 95 PHE A CA 1
ATOM 742 C C . PHE A 1 103 ? -4.104 10.896 -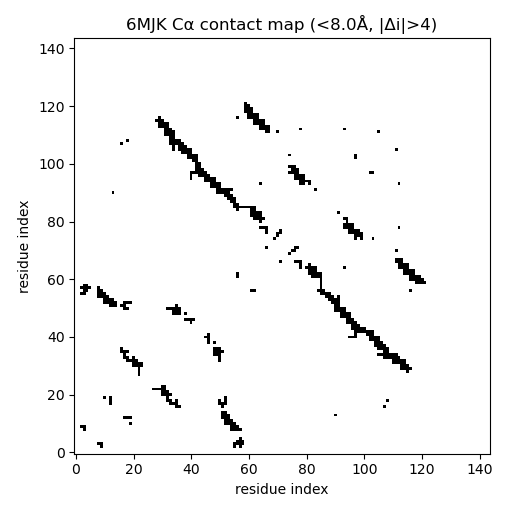22.897 1.00 14.80 95 PHE A C 1
ATOM 743 O O . PHE A 1 103 ? -4.238 12.112 -23.076 1.00 16.83 95 PHE A O 1
ATOM 751 N N . ASN A 1 104 ? -3.160 10.181 -23.492 1.00 14.80 96 ASN A N 1
ATOM 752 C CA . ASN A 1 104 ? -2.213 10.773 -24.435 1.00 14.72 96 ASN A CA 1
ATOM 753 C C . ASN A 1 104 ? -2.537 10.189 -25.803 1.00 15.96 96 ASN A C 1
ATOM 754 O O . ASN A 1 104 ? -2.183 9.047 -26.093 1.00 17.17 96 ASN A O 1
ATOM 759 N N . HIS A 1 105 ? -3.222 10.966 -26.643 1.00 16.29 97 HIS A N 1
ATOM 760 C CA . HIS A 1 105 ? -3.560 10.468 -27.971 1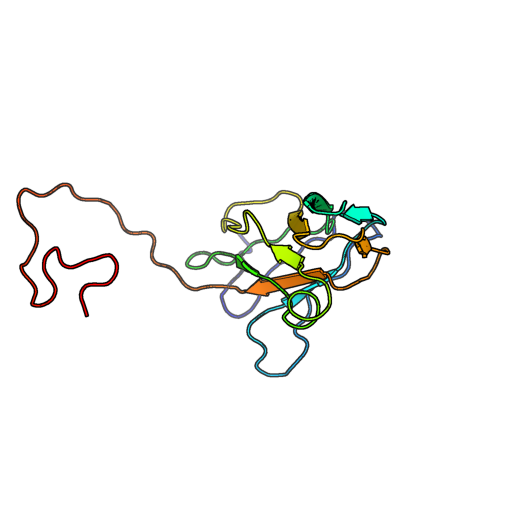.00 17.92 97 HIS A CA 1
ATOM 761 C C . HIS A 1 105 ? -2.446 10.680 -28.992 1.00 19.74 97 HIS A C 1
ATOM 762 O O . HIS A 1 105 ? -2.602 10.258 -30.142 1.00 22.25 97 HIS A O 1
ATOM 769 N N . GLY A 1 106 ? -1.334 11.309 -28.606 1.00 18.88 98 GLY A N 1
ATOM 770 C CA . GLY A 1 106 ? -0.244 11.566 -29.523 1.00 20.82 98 GLY A CA 1
ATOM 771 C C . GLY A 1 106 ? 0.680 10.371 -29.671 1.00 22.24 98 GLY A C 1
ATOM 772 O O . GLY A 1 106 ? 0.533 9.341 -29.015 1.00 21.39 98 GLY A O 1
ATOM 773 N N . ASP A 1 107 ? 1.672 10.523 -30.545 1.00 25.35 99 ASP A N 1
ATOM 774 C CA A ASP A 1 107 ? 2.628 9.458 -30.816 0.55 26.29 99 ASP A CA 1
ATOM 775 C CA B ASP A 1 107 ? 2.628 9.456 -30.816 0.45 26.48 99 ASP A CA 1
ATOM 776 C C . ASP A 1 107 ? 3.941 9.622 -30.061 1.00 26.29 99 ASP A C 1
ATOM 777 O O . ASP A 1 107 ? 4.875 8.844 -30.285 1.00 27.54 99 ASP A O 1
ATOM 786 N N . GLU A 1 108 ? 4.028 10.602 -29.166 1.00 25.33 100 GLU A N 1
ATOM 787 C CA . GLU A 1 108 ? 5.194 10.786 -28.317 1.00 25.56 100 GLU A CA 1
ATOM 788 C C . GLU A 1 108 ? 4.761 10.689 -26.864 1.00 21.91 100 GLU A C 1
ATOM 789 O O . GLU A 1 108 ? 3.655 11.105 -26.513 1.00 20.22 100 GLU A O 1
ATOM 795 N N . ASP A 1 109 ? 5.623 10.115 -26.028 1.00 20.86 101 ASP A N 1
ATOM 796 C CA . ASP A 1 109 ? 5.366 10.095 -24.595 1.00 18.95 101 ASP A CA 1
ATOM 797 C C . ASP A 1 109 ? 5.269 11.520 -24.070 1.00 17.92 101 ASP A C 1
ATOM 798 O O . ASP A 1 109 ? 5.897 12.445 -24.593 1.00 19.68 101 ASP A O 1
ATOM 803 N N . PHE A 1 110 ? 4.483 11.694 -23.014 1.00 16.61 102 PHE A N 1
ATOM 804 C CA . PHE A 1 110 ? 4.327 12.990 -22.364 1.00 16.90 102 PHE A CA 1
ATOM 805 C C . PHE A 1 110 ? 4.881 12.881 -20.951 1.00 16.95 102 PHE A C 1
ATOM 806 O O . PHE A 1 110 ? 4.376 12.096 -20.143 1.00 17.66 102 PHE A O 1
ATOM 814 N N . LYS A 1 111 ? 5.931 13.645 -20.662 1.00 18.01 103 LYS A N 1
ATOM 815 C CA . LYS A 1 111 ? 6.592 13.580 -19.364 1.00 18.34 103 LYS A CA 1
ATOM 816 C C . LYS A 1 111 ? 5.983 14.597 -18.407 1.00 17.75 103 LYS A C 1
ATOM 817 O O . LYS A 1 111 ? 5.691 15.735 -18.790 1.00 18.88 103 LYS A O 1
ATOM 819 N N . ILE A 1 112 ? 5.779 14.168 -17.164 1.00 16.91 104 ILE A N 1
ATOM 820 C CA . ILE A 1 112 ? 5.232 14.996 -16.098 1.00 16.41 104 ILE A CA 1
ATOM 821 C C . ILE A 1 112 ? 6.232 15.015 -14.956 1.00 17.16 104 ILE A C 1
ATOM 822 O O . ILE A 1 112 ? 6.662 13.957 -14.482 1.00 18.19 104 ILE A O 1
ATOM 827 N N . ALA A 1 113 ? 6.615 16.210 -14.527 1.00 17.77 105 ALA A N 1
ATOM 828 C CA . ALA A 1 113 ? 7.427 16.374 -13.334 1.00 19.04 105 ALA A CA 1
ATOM 829 C C . ALA A 1 113 ? 6.533 16.805 -12.184 1.00 19.05 105 ALA A C 1
ATOM 830 O O . ALA A 1 113 ? 5.514 17.472 -12.388 1.00 18.41 105 ALA A O 1
ATOM 832 N N . ARG A 1 114 ? 6.926 16.418 -10.970 1.00 20.31 106 ARG A N 1
ATOM 833 C CA . ARG A 1 114 ? 6.250 16.899 -9.774 1.00 20.63 106 ARG A CA 1
ATOM 834 C C . ARG A 1 114 ? 6.120 18.413 -9.824 1.00 19.13 106 ARG A C 1
ATOM 835 O O . ARG A 1 114 ? 7.096 19.126 -10.077 1.00 20.50 106 ARG A O 1
ATOM 843 N N . GLY A 1 115 ? 4.902 18.900 -9.596 1.00 17.46 107 GLY A N 1
ATOM 844 C CA . GLY A 1 115 ? 4.609 20.313 -9.619 1.00 17.62 107 GLY A CA 1
ATOM 845 C C . GLY A 1 115 ? 4.008 20.822 -10.917 1.00 17.34 107 GLY A C 1
ATOM 846 O O . GLY A 1 115 ? 3.458 21.932 -10.932 1.00 18.12 107 GLY A O 1
ATOM 847 N N . ASP A 1 116 ? 4.108 20.057 -12.005 1.00 16.17 108 ASP A N 1
ATOM 848 C CA . ASP A 1 116 ? 3.517 20.479 -13.270 1.00 15.12 108 ASP A CA 1
ATOM 849 C C . ASP A 1 116 ? 2.000 20.540 -13.144 1.00 15.19 108 ASP A C 1
ATOM 850 O O . ASP A 1 116 ? 1.365 19.617 -12.619 1.00 14.77 108 ASP A O 1
ATOM 855 N N . ARG A 1 117 ? 1.413 21.621 -13.646 1.00 15.84 109 ARG A N 1
ATOM 856 C CA . ARG A 1 117 ? -0.038 21.740 -13.702 1.00 17.05 109 ARG A CA 1
ATOM 857 C C . ARG A 1 117 ? -0.546 20.934 -14.892 1.00 17.62 109 ARG A C 1
ATOM 858 O O . ARG A 1 117 ? -0.210 21.232 -16.043 1.00 22.11 109 ARG A O 1
ATOM 866 N N . ILE A 1 118 ? -1.320 19.885 -14.622 1.00 13.46 110 ILE A N 1
ATOM 867 C CA . ILE A 1 118 ? -1.674 18.932 -15.665 1.00 13.49 110 ILE A CA 1
ATOM 868 C C . ILE A 1 118 ? -3.175 18.787 -15.871 1.00 12.05 110 ILE A C 1
ATOM 869 O O . ILE A 1 118 ? -3.597 17.970 -16.694 1.00 13.69 110 ILE A O 1
ATOM 874 N N . ALA A 1 119 ? -3.987 19.557 -15.160 1.00 11.26 111 ALA A N 1
ATOM 875 C CA . ALA A 1 119 ? -5.435 19.551 -15.333 1.00 10.30 111 ALA A CA 1
ATOM 876 C C . ALA A 1 119 ? -5.990 20.730 -14.551 1.00 10.18 111 ALA A C 1
ATOM 877 O O . ALA A 1 119 ? -5.254 21.458 -13.877 1.00 11.22 111 ALA A O 1
ATOM 879 N N . GLN A 1 120 ? -7.298 20.911 -14.638 1.00 10.07 112 GLN A N 1
ATOM 880 C CA . GLN A 1 120 ? -7.983 21.867 -13.792 1.00 10.84 112 GLN A CA 1
ATOM 881 C C . GLN A 1 120 ? -9.214 21.209 -13.186 1.00 10.35 112 GLN A C 1
ATOM 882 O O . GLN A 1 120 ? -9.624 20.116 -13.581 1.00 12.76 112 GLN A O 1
ATOM 888 N N . PHE A 1 121 ? -9.777 21.869 -12.182 1.00 9.24 113 PHE A N 1
ATOM 889 C CA . PHE A 1 121 ? -10.831 21.301 -11.354 1.00 9.21 113 PHE A CA 1
ATOM 890 C C . PHE A 1 121 ? -11.946 22.337 -11.282 1.00 8.37 113 PHE A C 1
ATOM 891 O O . PHE A 1 121 ? -11.748 23.430 -10.739 1.00 9.30 113 PHE A O 1
ATOM 899 N N . VAL A 1 122 ? -13.105 22.005 -11.848 1.00 8.39 114 VAL A N 1
ATOM 900 C CA . VAL A 1 122 ? -14.218 22.939 -11.988 1.00 8.62 114 VAL A CA 1
ATOM 901 C C . VAL A 1 122 ? -15.328 22.517 -11.034 1.00 7.97 114 VAL A C 1
ATOM 902 O O . VAL A 1 122 ? -15.766 21.355 -11.048 1.00 8.54 114 VAL A O 1
ATOM 906 N N . ILE A 1 123 ? -15.785 23.454 -10.203 1.00 8.20 115 ILE A N 1
ATOM 907 C CA . ILE A 1 123 ? -16.814 23.151 -9.202 1.00 7.80 115 ILE A CA 1
ATOM 908 C C . ILE A 1 123 ? -18.166 23.426 -9.860 1.00 8.03 115 ILE A C 1
ATOM 909 O O . ILE A 1 123 ? -18.671 24.555 -9.865 1.00 9.07 115 ILE A O 1
ATOM 914 N N . GLU A 1 124 ? -18.759 22.368 -10.423 1.00 7.39 116 GLU A N 1
ATOM 915 C CA A GLU A 1 124 ? -19.941 22.488 -11.265 0.68 7.93 116 GLU A CA 1
ATOM 916 C CA B GLU A 1 124 ? -19.942 22.461 -11.272 0.32 7.80 116 GLU A CA 1
ATOM 917 C C . GLU A 1 124 ? -21.209 22.300 -10.439 1.00 7.89 116 GLU A C 1
ATOM 918 O O . GLU A 1 124 ? -21.335 21.339 -9.675 1.00 9.22 116 GLU A O 1
ATOM 929 N N . GLN A 1 125 ? -22.158 23.215 -10.608 1.00 8.28 117 GLN A N 1
ATOM 930 C CA . GLN A 1 125 ? -23.413 23.146 -9.870 1.00 8.54 117 GLN A CA 1
ATOM 931 C C . GLN A 1 125 ? -24.352 22.122 -10.506 1.00 7.72 117 GLN A C 1
ATOM 932 O O . GLN A 1 125 ? -24.509 22.075 -11.731 1.00 9.56 117 GLN A O 1
ATOM 938 N N . ILE A 1 126 ? -24.986 21.300 -9.663 1.00 8.03 118 ILE A N 1
ATOM 939 C CA . ILE A 1 126 ? -25.827 20.199 -10.123 1.00 8.56 118 ILE A CA 1
ATOM 940 C C . ILE A 1 126 ? -27.101 20.133 -9.298 1.00 8.88 118 ILE A C 1
ATOM 941 O O . ILE A 1 126 ? -27.207 20.718 -8.220 1.00 12.56 118 ILE A O 1
ATOM 946 N N . ALA A 1 127 ? -28.079 19.408 -9.828 1.00 9.22 119 ALA A N 1
ATOM 947 C CA . ALA A 1 127 ? -29.207 18.949 -9.037 1.00 9.54 119 ALA A CA 1
ATOM 948 C C . ALA A 1 127 ? -29.018 17.469 -8.746 1.00 9.98 119 ALA A C 1
ATOM 949 O O . ALA A 1 127 ? -28.414 16.745 -9.544 1.00 11.04 119 ALA A O 1
ATOM 951 N N . LEU A 1 128 ? -29.569 17.023 -7.612 1.00 11.87 120 LEU A N 1
ATOM 952 C CA . LEU A 1 128 ? -29.603 15.613 -7.228 1.00 13.77 120 LEU A CA 1
ATOM 953 C C . LEU A 1 128 ? -31.063 15.226 -7.025 1.00 12.64 120 LEU A C 1
ATOM 954 O O . LEU A 1 128 ? -31.511 14.981 -5.895 1.00 15.02 120 LEU A O 1
ATOM 959 N N . PRO A 1 129 ? -31.840 15.165 -8.096 1.00 11.14 121 PRO A N 1
ATOM 960 C CA . PRO A 1 129 ? -33.276 14.915 -7.927 1.00 11.21 121 PRO A CA 1
ATOM 961 C C . PRO A 1 129 ? -33.565 13.492 -7.481 1.00 12.16 121 PRO A C 1
ATOM 962 O O . PRO A 1 129 ? -32.808 12.557 -7.758 1.00 12.47 121 PRO A O 1
ATOM 966 N N . ASP A 1 130 ? -34.688 13.336 -6.786 1.00 11.40 122 ASP A N 1
ATOM 967 C CA . ASP A 1 130 ? -35.287 12.016 -6.675 1.00 11.62 122 ASP A CA 1
ATOM 968 C C . ASP A 1 130 ? -35.811 11.600 -8.051 1.00 11.16 122 ASP A C 1
ATOM 969 O O . ASP A 1 130 ? -36.098 12.440 -8.907 1.00 12.49 122 ASP A O 1
ATOM 974 N N . ILE A 1 131 ? -35.931 10.293 -8.262 1.00 12.48 123 ILE A N 1
ATOM 975 C CA . ILE A 1 131 ? -36.429 9.732 -9.516 1.00 13.69 123 ILE A CA 1
ATOM 976 C C . ILE A 1 131 ? -37.869 9.299 -9.302 1.00 14.36 123 ILE A C 1
ATOM 977 O O . ILE A 1 131 ? -38.181 8.653 -8.293 1.00 16.54 123 ILE A O 1
ATOM 982 N N . VAL A 1 132 ? -38.744 9.626 -10.253 1.00 13.11 124 VAL A N 1
ATOM 983 C CA . VAL A 1 132 ? -40.080 9.042 -10.300 1.00 13.77 124 VAL A CA 1
ATOM 984 C C . VAL A 1 132 ? -40.278 8.387 -11.662 1.00 12.47 124 VAL A C 1
ATOM 985 O O . VAL A 1 132 ? -40.087 9.029 -12.701 1.00 12.73 124 VAL A O 1
ATOM 989 N N . GLU A 1 133 ? -40.639 7.103 -11.662 1.00 13.36 125 GLU A N 1
ATOM 990 C CA . GLU A 1 133 ? -41.005 6.447 -12.907 1.00 13.97 125 GLU A CA 1
ATOM 991 C C . GLU A 1 133 ? -42.419 6.865 -13.276 1.00 13.78 125 GLU A C 1
ATOM 992 O O . GLU A 1 133 ? -43.317 6.856 -12.428 1.00 14.66 125 GLU A O 1
ATOM 998 N N . VAL A 1 134 ? -42.608 7.257 -14.536 1.00 13.24 126 VAL A N 1
ATOM 999 C CA . VAL A 1 134 ? -43.894 7.743 -15.010 1.00 14.16 126 VAL A CA 1
ATOM 1000 C C . VAL A 1 134 ? -44.302 6.976 -16.257 1.00 15.21 126 VAL A C 1
ATOM 1001 O O . VAL A 1 134 ? -43.495 6.303 -16.905 1.00 14.67 126 VAL A O 1
ATOM 1005 N N . ASP A 1 135 ? -45.582 7.095 -16.597 1.00 17.82 127 ASP A N 1
ATOM 1006 C CA A ASP A 1 135 ?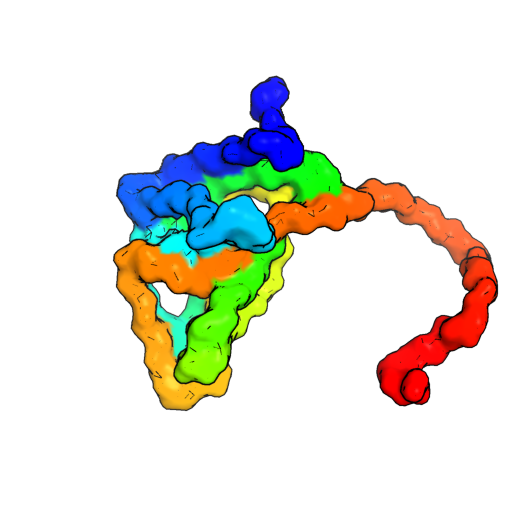 -46.120 6.432 -17.779 0.63 19.47 127 ASP A CA 1
ATOM 1007 C CA B ASP A 1 135 ? -46.063 6.415 -17.789 0.37 21.59 127 ASP A CA 1
ATOM 1008 C C . ASP A 1 135 ? -45.893 7.240 -19.053 1.00 22.48 127 ASP A C 1
ATOM 1009 O O . ASP A 1 135 ? -45.845 6.666 -20.146 1.00 25.38 127 ASP A O 1
ATOM 1018 N N . ASP A 1 136 ? -45.758 8.557 -18.936 1.00 22.79 128 ASP A N 1
ATOM 1019 C CA . ASP A 1 136 ? -45.620 9.401 -20.112 1.00 24.63 128 ASP A CA 1
ATOM 1020 C C . ASP A 1 136 ? -44.868 10.670 -19.741 1.00 23.21 128 ASP A C 1
ATOM 1021 O O . ASP A 1 136 ? -45.002 11.175 -18.625 1.00 24.63 128 ASP A O 1
ATOM 1023 N N . LEU A 1 137 ? -44.070 11.172 -20.677 1.00 22.62 129 LEU A N 1
ATOM 1024 C CA . LEU A 1 137 ? -43.370 12.436 -20.506 1.00 20.93 129 LEU A CA 1
ATOM 1025 C C . LEU A 1 137 ? -44.065 13.509 -21.333 1.00 23.68 129 LEU A C 1
ATOM 1026 O O . LEU A 1 137 ? -44.724 13.213 -22.331 1.00 24.65 129 LEU A O 1
ATOM 1031 N N . ASP A 1 138 ? -43.927 14.757 -20.895 1.00 24.07 130 ASP A N 1
ATOM 1032 C CA . ASP A 1 138 ? -44.459 15.876 -21.656 1.00 26.05 130 ASP A CA 1
ATOM 1033 C C . ASP A 1 138 ? -43.843 15.888 -23.052 1.00 26.93 130 ASP A C 1
ATOM 1034 O O . ASP A 1 138 ? -42.677 15.526 -23.237 1.00 26.43 130 ASP A O 1
ATOM 1039 N N . GLU A 1 139 ? -44.639 16.288 -24.039 1.00 28.07 131 GLU A N 1
ATOM 1040 C CA A GLU A 1 139 ? -44.204 16.311 -25.430 0.51 28.43 131 GLU A CA 1
ATOM 1041 C CA B GLU A 1 139 ? -44.194 16.303 -25.424 0.49 28.94 131 GLU A CA 1
ATOM 1042 C C . GLU A 1 139 ? -43.536 17.640 -25.753 1.00 26.99 131 GLU A C 1
ATOM 1043 O O . GLU A 1 139 ? -43.930 18.693 -25.243 1.00 28.00 131 GLU A O 1
ATOM 1054 N N . THR A 1 140 ? -42.520 17.587 -26.617 1.00 23.04 132 THR A N 1
ATOM 1055 C CA . THR A 1 140 ? -41.738 18.768 -26.972 1.00 20.91 132 THR A CA 1
ATOM 1056 C C . THR A 1 140 ? -41.590 18.875 -28.484 1.00 21.68 132 THR A C 1
ATOM 1057 O O . THR A 1 140 ? -41.850 17.927 -29.229 1.00 22.93 132 THR A O 1
ATOM 1061 N N . GLU A 1 141 ? -41.153 20.056 -28.940 1.00 20.71 133 GLU A N 1
ATOM 1062 C CA . GLU A 1 141 ? -40.848 20.217 -30.358 1.00 22.64 133 GLU A CA 1
ATOM 1063 C C . GLU A 1 141 ? -39.735 19.271 -30.788 1.00 22.54 133 GLU A C 1
ATOM 1064 O O . GLU A 1 141 ? -39.834 18.624 -31.838 1.00 24.24 133 GLU A O 1
ATOM 1070 N N . ARG A 1 142 ? -38.672 19.172 -29.981 1.00 20.20 134 ARG A N 1
ATOM 1071 C CA . ARG A 1 142 ? -37.565 18.274 -30.299 1.00 19.43 134 ARG A CA 1
ATOM 1072 C C . ARG A 1 142 ? -38.033 16.825 -30.391 1.00 21.16 134 ARG A C 1
ATOM 1073 O O . ARG A 1 142 ? -37.653 16.096 -31.316 1.00 23.45 134 ARG A O 1
ATOM 1081 N N . GLY A 1 143 ? -38.850 16.387 -29.434 1.00 22.12 135 GLY A 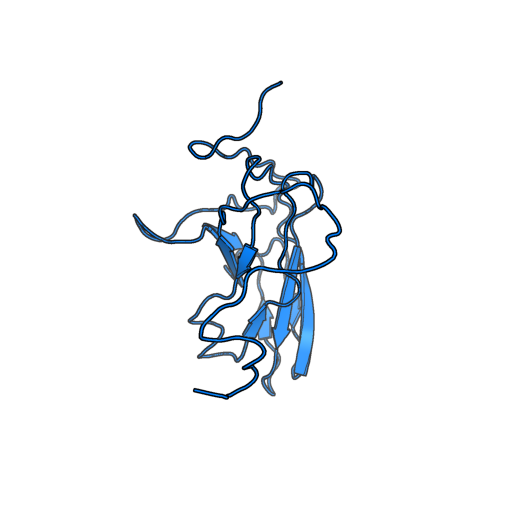N 1
ATOM 1082 C CA . GLY A 1 143 ? -39.315 15.009 -29.429 1.00 21.93 135 GLY A CA 1
ATOM 1083 C C . GLY A 1 143 ? -38.172 14.023 -29.276 1.00 21.76 135 GLY A C 1
ATOM 1084 O O . GLY A 1 143 ? -37.242 14.221 -28.481 1.00 19.43 135 GLY A O 1
ATOM 1085 N N . ALA A 1 144 ? -38.235 12.941 -30.054 1.00 24.25 136 ALA A N 1
ATOM 1086 C CA . ALA A 1 144 ? -37.178 11.936 -30.039 1.00 26.47 136 ALA A CA 1
ATOM 1087 C C . ALA A 1 144 ? -36.031 12.276 -30.979 1.00 29.19 136 ALA A C 1
ATOM 1088 O O . ALA A 1 144 ? -35.154 11.431 -31.201 1.00 30.20 136 ALA A O 1
ATOM 1090 N N . GLY A 1 145 ? -36.014 13.491 -31.522 1.00 31.52 137 GLY A N 1
ATOM 1091 C CA . GLY A 1 145 ? -34.969 13.885 -32.448 1.00 34.03 137 GLY A CA 1
ATOM 1092 C C . GLY A 1 145 ? -33.624 13.940 -31.754 1.00 36.16 137 GLY A C 1
ATOM 1093 O O . GLY A 1 145 ? -33.444 14.706 -30.791 1.00 34.44 137 GLY A O 1
ATOM 1094 N N . GLY A 1 146 ? -32.670 13.140 -32.222 1.00 38.88 138 GLY A N 1
ATOM 1095 C CA . GLY A 1 146 ? -31.356 13.104 -31.613 1.00 41.46 138 GLY A CA 1
ATOM 1096 C C . GLY A 1 146 ? -30.309 12.626 -32.593 1.00 43.95 138 GLY A C 1
ATOM 1097 O O . GLY A 1 146 ? -30.620 12.033 -33.631 1.00 43.57 138 GLY A O 1
ATOM 1098 N N . PHE A 1 147 ? -29.052 12.902 -32.246 1.00 46.68 139 PHE A N 1
ATOM 1099 C CA . PHE A 1 147 ? -27.891 12.452 -33.016 1.00 51.28 139 PHE A CA 1
ATOM 1100 C C . PHE A 1 147 ? -27.876 13.045 -34.427 1.00 61.51 139 PHE A C 1
ATOM 1101 O O . PHE A 1 147 ? -27.917 12.339 -35.436 1.00 59.05 139 PHE A O 1
ATOM 1109 N N . GLY A 1 148 ? -27.810 14.372 -34.472 1.00 76.37 140 GLY A N 1
ATOM 1110 C CA . GLY A 1 148 ? -27.668 15.075 -35.729 1.00 93.10 140 GLY A CA 1
ATOM 1111 C C . GLY A 1 148 ? -28.952 15.366 -36.469 1.00 110.98 140 GLY A C 1
ATOM 1112 O O . GLY A 1 148 ? -28.933 15.447 -37.703 1.00 110.34 140 GLY A O 1
ATOM 1113 N N . SER A 1 149 ? -30.073 15.528 -35.762 1.00 130.41 141 SER A N 1
ATOM 1114 C CA . SER A 1 149 ? -31.317 15.903 -36.426 1.00 109.80 141 SER A CA 1
ATOM 1115 C C . SER A 1 149 ? -31.193 17.294 -37.040 1.00 86.60 141 SER A C 1
ATOM 1116 O O . SER A 1 149 ? -31.153 17.433 -38.268 1.00 120.58 141 SER A O 1
ATOM 1119 N N . THR A 1 150 ? -31.096 18.314 -36.188 1.00 95.80 142 THR A N 1
ATOM 1120 C CA . THR A 1 150 ? -30.994 19.725 -36.578 1.00 87.72 142 THR A CA 1
ATOM 1121 C C . THR A 1 150 ? -30.007 20.043 -37.708 1.00 97.70 142 THR A C 1
ATOM 1122 O O . THR A 1 150 ? -30.036 21.144 -38.262 1.00 98.09 142 THR A O 1
#